Protein AF-K9XUN2-F1 (afdb_monomer)

Solvent-accessible surface area (backbone atoms only — not comparable to full-atom values): 3878 Å² total; per-residue (Å²): 136,86,84,84,80,84,81,85,79,81,83,81,66,55,72,69,58,45,50,53,51,51,51,52,54,49,54,51,52,50,45,52,52,50,44,59,73,72,50,56,93,87,68,79,54,65,69,61,52,46,71,70,40,45,82,66,65,77,110

Foldseek 3Di:
DDDDDDDDDDDPDDPVVVVVVVVVVVLVVVLVVVLVVQDDPPDPDPVVSCVRRVVPSVD

Radius of gyration: 17.53 Å; Cα contacts (8 Å, |Δi|>4): 11; chains: 1; bounding box: 32×44×35 Å

Mean predicted aligned error: 7.41 Å

pLDDT: mean 88.35, std 9.35, range [58.34, 96.38]

Organism: Stanieria cyanosphaera (strain ATCC 29371 / PCC 7437) (NCBI:txid111780)

Structure (mmCIF, N/CA/C/O backbone):
data_AF-K9XUN2-F1
#
_entry.id   AF-K9XUN2-F1
#
loop_
_atom_site.group_PDB
_atom_site.id
_atom_site.type_symbol
_atom_site.label_atom_id
_atom_site.label_alt_id
_atom_site.label_comp_id
_atom_site.label_asym_id
_atom_site.label_entity_id
_atom_site.label_seq_id
_atom_site.pdbx_PDB_ins_code
_atom_site.Cartn_x
_atom_site.Cartn_y
_atom_site.Cartn_z
_atom_site.occupancy
_atom_site.B_iso_or_equiv
_atom_site.auth_seq_id
_atom_site.auth_comp_id
_atom_site.auth_asym_id
_atom_site.auth_atom_id
_atom_site.pdbx_PDB_model_num
ATOM 1 N N . MET A 1 1 ? 10.811 35.759 -6.471 1.00 61.44 1 MET A N 1
ATOM 2 C CA . MET A 1 1 ? 9.860 34.634 -6.632 1.00 61.44 1 MET A CA 1
ATOM 3 C C . MET A 1 1 ? 10.658 33.374 -6.946 1.00 61.44 1 MET A C 1
ATOM 5 O O . MET A 1 1 ? 11.566 33.466 -7.760 1.00 61.44 1 MET A O 1
ATOM 9 N N . LYS A 1 2 ? 10.390 32.235 -6.289 1.00 68.44 2 LYS A N 1
ATOM 10 C CA . LYS A 1 2 ? 11.021 30.940 -6.615 1.00 68.44 2 LYS A CA 1
ATOM 11 C C . LYS A 1 2 ? 10.151 30.231 -7.654 1.00 68.44 2 LYS A C 1
ATOM 13 O O . LYS A 1 2 ? 9.008 29.905 -7.355 1.00 68.44 2 LYS A O 1
ATOM 18 N N . GLN A 1 3 ? 10.674 30.021 -8.857 1.00 72.56 3 GLN A N 1
ATOM 19 C CA . GLN A 1 3 ? 10.013 29.209 -9.876 1.00 72.56 3 GLN A CA 1
ATOM 20 C C . GLN A 1 3 ? 10.185 27.731 -9.508 1.00 72.56 3 GLN A C 1
ATOM 22 O O . GLN A 1 3 ? 11.311 27.247 -9.406 1.00 72.56 3 GLN A O 1
ATOM 27 N N . VAL A 1 4 ? 9.079 27.024 -9.270 1.00 77.56 4 VAL A N 1
ATOM 28 C CA . VAL A 1 4 ? 9.090 25.567 -9.087 1.00 77.56 4 VAL A CA 1
ATOM 29 C C . VAL A 1 4 ? 9.058 24.940 -10.477 1.00 77.56 4 VAL A C 1
ATOM 31 O O . VAL A 1 4 ? 8.068 25.065 -11.191 1.00 77.56 4 VAL A O 1
ATOM 34 N N . LEU A 1 5 ? 10.164 24.317 -10.883 1.00 76.44 5 LEU A N 1
ATOM 35 C CA . LEU A 1 5 ? 10.244 23.558 -12.127 1.00 76.44 5 LEU A CA 1
ATOM 36 C C . LEU A 1 5 ? 9.794 22.123 -11.849 1.00 76.44 5 LEU A C 1
ATOM 38 O O . LEU A 1 5 ? 10.457 21.392 -11.114 1.00 76.44 5 LEU A O 1
ATOM 42 N N . THR A 1 6 ? 8.665 21.721 -12.425 1.00 77.94 6 THR A N 1
ATOM 43 C CA . THR A 1 6 ? 8.217 20.328 -12.386 1.00 77.94 6 THR A CA 1
ATOM 44 C C . THR A 1 6 ? 8.995 19.546 -13.436 1.00 77.94 6 THR A C 1
ATOM 46 O O . THR A 1 6 ? 8.772 19.712 -14.633 1.00 77.94 6 THR A O 1
ATOM 49 N N . ILE A 1 7 ? 9.931 18.705 -12.998 1.00 70.50 7 ILE A N 1
ATOM 50 C CA . ILE A 1 7 ? 10.625 17.780 -13.894 1.00 70.50 7 ILE A CA 1
ATOM 51 C C . ILE A 1 7 ? 9.698 16.591 -14.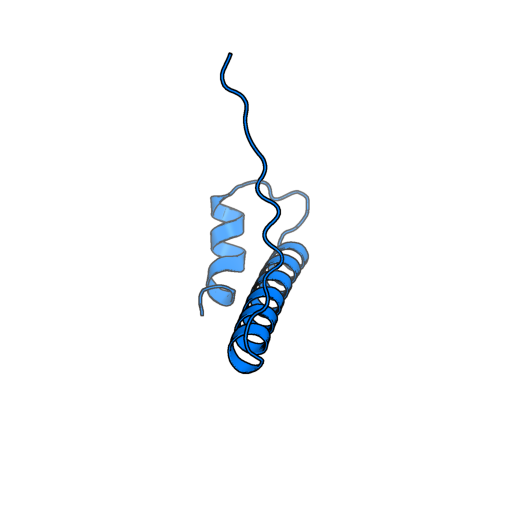143 1.00 70.50 7 ILE A C 1
ATOM 53 O O . ILE A 1 7 ? 9.384 15.832 -13.228 1.00 70.50 7 ILE A O 1
ATOM 57 N N . VAL A 1 8 ? 9.259 16.430 -15.390 1.00 70.88 8 VAL A N 1
ATOM 58 C CA . VAL A 1 8 ? 8.546 15.232 -15.840 1.00 70.88 8 VAL A CA 1
ATOM 59 C C . VAL A 1 8 ? 9.592 14.215 -16.289 1.00 70.88 8 VAL A C 1
ATOM 61 O O . VAL A 1 8 ? 10.083 14.271 -17.414 1.00 70.88 8 VAL A O 1
ATOM 64 N N . CYS A 1 9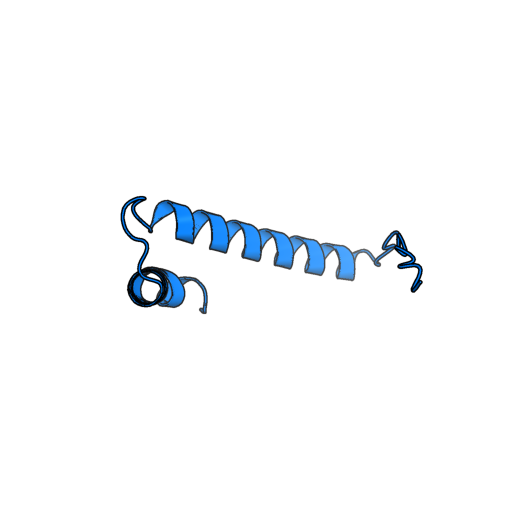 ? 9.971 13.299 -15.399 1.00 69.56 9 CYS A N 1
ATOM 65 C CA . CYS A 1 9 ? 10.833 12.174 -15.753 1.00 69.56 9 CYS A CA 1
ATOM 66 C C . CYS A 1 9 ? 9.974 11.016 -16.269 1.00 69.56 9 CYS A C 1
ATOM 68 O O . CYS A 1 9 ? 9.236 10.401 -15.500 1.00 69.56 9 CYS A O 1
ATOM 70 N N . GLN A 1 10 ? 10.093 10.682 -17.557 1.00 77.25 10 GLN A N 1
ATOM 71 C CA . GLN A 1 10 ? 9.587 9.405 -18.054 1.00 77.25 10 GLN A CA 1
ATOM 72 C C . GLN A 1 10 ? 10.548 8.306 -17.598 1.00 77.25 10 GLN A C 1
ATOM 74 O O . GLN A 1 10 ? 11.664 8.196 -18.108 1.00 77.25 10 GLN A O 1
ATOM 79 N N . LEU A 1 11 ? 10.123 7.506 -16.623 1.00 79.88 11 LEU A N 1
ATOM 80 C CA . LEU A 1 11 ? 10.887 6.342 -16.193 1.00 79.88 11 LEU A CA 1
ATOM 81 C C . LEU A 1 11 ? 10.951 5.342 -17.356 1.00 79.88 11 LEU A C 1
ATOM 83 O O . LEU A 1 11 ? 9.923 4.967 -17.920 1.00 79.88 11 LEU A O 1
ATOM 87 N N . LYS A 1 12 ? 12.165 4.914 -17.711 1.00 86.44 12 LYS A N 1
ATOM 88 C CA . LYS A 1 12 ? 12.424 3.795 -18.628 1.00 86.44 12 LYS A CA 1
ATOM 89 C C . LYS A 1 12 ? 13.133 2.683 -17.849 1.00 86.44 12 LYS A C 1
ATOM 91 O O . LYS A 1 12 ? 14.327 2.488 -18.054 1.00 86.44 12 LYS A O 1
ATOM 96 N N . PRO A 1 13 ? 12.449 2.053 -16.879 1.00 86.69 13 PRO A N 1
ATOM 97 C CA . PRO A 1 13 ? 13.047 0.978 -16.106 1.00 86.69 13 PRO A CA 1
ATOM 98 C C . PRO A 1 13 ? 13.298 -0.233 -17.004 1.00 86.69 13 PRO A C 1
ATOM 100 O O . PRO A 1 13 ? 12.534 -0.496 -17.938 1.00 86.69 13 PRO A O 1
ATOM 103 N N . ASP A 1 14 ? 14.341 -0.991 -16.683 1.00 93.12 14 ASP A N 1
ATOM 104 C CA . ASP A 1 14 ? 14.509 -2.333 -17.226 1.00 93.12 14 ASP A CA 1
ATOM 10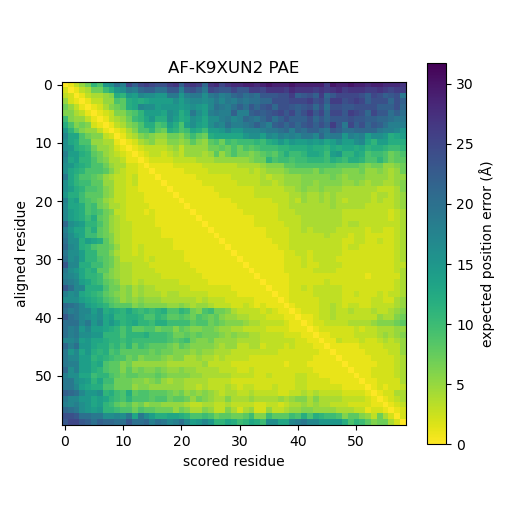5 C C . ASP A 1 14 ? 13.341 -3.227 -16.793 1.00 93.12 14 ASP A C 1
ATOM 107 O O . ASP A 1 14 ? 12.629 -2.934 -15.827 1.00 93.12 14 ASP A O 1
ATOM 111 N N . LYS A 1 15 ? 13.126 -4.328 -17.517 1.00 93.44 15 LYS A N 1
ATOM 112 C CA . LYS A 1 15 ? 11.962 -5.202 -17.313 1.00 93.44 15 LYS A CA 1
ATOM 113 C C . LYS A 1 15 ? 11.832 -5.684 -15.864 1.00 93.44 15 LYS A C 1
ATOM 115 O O . LYS A 1 15 ? 10.727 -5.656 -15.331 1.00 93.44 15 LYS A O 1
ATOM 120 N N . ASP A 1 16 ? 12.938 -6.076 -15.240 1.00 95.19 16 ASP A N 1
ATOM 121 C CA . ASP A 1 16 ? 12.939 -6.601 -13.871 1.00 95.19 16 ASP A CA 1
ATOM 122 C C . ASP A 1 16 ? 12.536 -5.510 -12.866 1.00 95.19 16 ASP A C 1
ATOM 124 O O . ASP A 1 16 ? 11.638 -5.702 -12.048 1.00 95.19 16 ASP A O 1
ATOM 128 N N . VAL A 1 17 ? 13.089 -4.304 -13.024 1.00 93.69 17 VAL A N 1
ATOM 129 C CA . VAL A 1 17 ? 12.738 -3.134 -12.203 1.00 93.69 17 VAL A CA 1
ATOM 130 C C . VAL A 1 17 ? 11.271 -2.738 -12.405 1.00 93.69 17 VAL A C 1
ATOM 132 O O . VAL A 1 17 ? 10.574 -2.403 -11.449 1.00 93.69 17 VAL A O 1
ATOM 135 N N . ALA A 1 18 ? 10.758 -2.803 -13.637 1.00 93.56 18 ALA A N 1
ATOM 136 C CA . ALA A 1 18 ? 9.349 -2.539 -13.918 1.00 93.56 18 ALA A CA 1
ATOM 137 C C . ALA A 1 18 ? 8.423 -3.538 -13.202 1.00 93.56 18 ALA A C 1
ATOM 139 O O . ALA A 1 18 ? 7.370 -3.149 -12.697 1.00 93.56 18 ALA A O 1
ATOM 140 N N . GLN A 1 19 ? 8.817 -4.813 -13.133 1.00 95.00 19 GLN A N 1
ATOM 141 C CA . GLN A 1 19 ? 8.057 -5.846 -12.429 1.00 95.00 19 GLN A CA 1
ATOM 142 C C . GLN A 1 19 ? 8.054 -5.627 -10.913 1.00 95.00 19 GLN A C 1
ATOM 144 O O . GLN A 1 19 ? 7.004 -5.781 -10.291 1.00 95.00 19 GLN A O 1
ATOM 149 N N . GLU A 1 20 ? 9.179 -5.222 -10.323 1.00 95.44 20 GLU A N 1
ATOM 150 C CA . GLU A 1 20 ? 9.255 -4.878 -8.897 1.00 95.44 20 GLU A CA 1
ATOM 151 C C . GLU A 1 20 ? 8.391 -3.660 -8.548 1.00 95.44 20 GLU A C 1
ATOM 153 O O . GLU A 1 20 ? 7.666 -3.673 -7.547 1.00 95.44 20 GLU A O 1
ATOM 158 N N . ILE A 1 21 ? 8.411 -2.627 -9.398 1.00 94.31 21 ILE A N 1
ATOM 159 C CA . ILE A 1 21 ? 7.544 -1.451 -9.252 1.00 94.31 21 ILE A CA 1
ATOM 160 C C . ILE A 1 21 ? 6.077 -1.885 -9.293 1.00 94.31 21 ILE A C 1
ATOM 162 O O . ILE A 1 21 ? 5.310 -1.544 -8.396 1.00 94.31 21 ILE A O 1
ATOM 166 N N . GLU A 1 22 ? 5.687 -2.670 -10.295 1.00 94.94 22 GLU A N 1
ATOM 167 C CA . GLU A 1 22 ? 4.314 -3.152 -10.452 1.00 94.94 22 GLU A CA 1
ATOM 168 C C . GLU A 1 22 ? 3.860 -3.997 -9.251 1.00 94.94 22 GLU A C 1
ATOM 170 O O . GLU A 1 22 ? 2.749 -3.821 -8.749 1.00 94.94 22 GLU A O 1
ATOM 175 N N . ALA A 1 23 ? 4.716 -4.896 -8.758 1.00 95.88 23 ALA A N 1
ATOM 176 C CA . ALA A 1 23 ? 4.436 -5.706 -7.576 1.00 95.88 23 ALA A CA 1
ATOM 177 C C . ALA A 1 23 ? 4.238 -4.833 -6.327 1.00 95.88 23 ALA A C 1
ATOM 179 O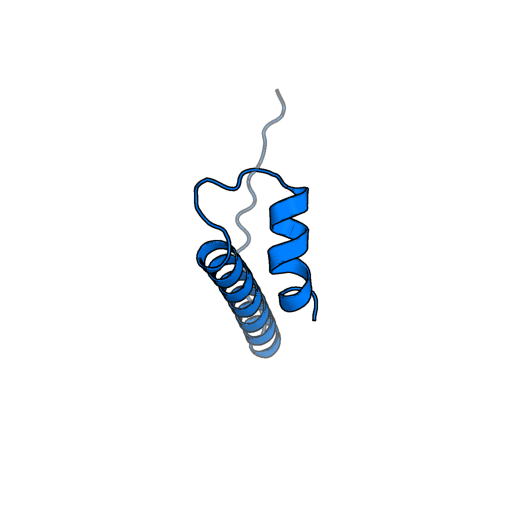 O . ALA A 1 23 ? 3.274 -5.024 -5.584 1.00 95.88 23 ALA A O 1
ATOM 180 N N . THR A 1 24 ? 5.099 -3.831 -6.141 1.00 95.56 24 THR A N 1
ATOM 181 C CA . THR A 1 24 ? 5.012 -2.876 -5.029 1.00 95.56 24 THR A CA 1
ATOM 182 C C . THR A 1 24 ? 3.720 -2.061 -5.094 1.00 95.56 24 THR A C 1
ATOM 184 O O . THR A 1 24 ? 3.012 -1.933 -4.095 1.00 95.56 24 THR A O 1
ATOM 187 N N . LEU A 1 25 ? 3.369 -1.544 -6.275 1.00 95.38 25 LEU A N 1
ATOM 188 C CA . LEU A 1 25 ? 2.145 -0.768 -6.481 1.00 95.38 25 LEU A CA 1
ATOM 189 C C . LEU A 1 25 ? 0.890 -1.615 -6.251 1.00 95.38 25 LEU A C 1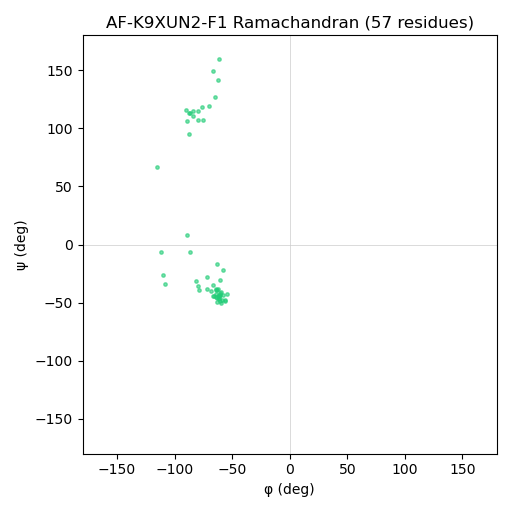
ATOM 191 O O . LEU A 1 25 ? -0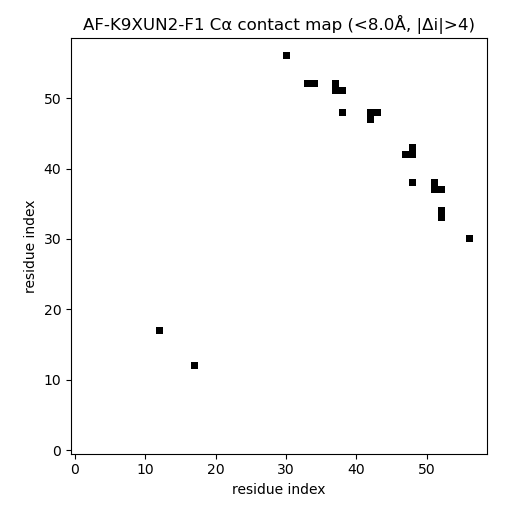.063 -1.138 -5.633 1.00 95.38 25 LEU A O 1
ATOM 195 N N . LYS A 1 26 ? 0.896 -2.880 -6.686 1.00 96.38 26 LYS A N 1
ATOM 196 C CA . LYS A 1 26 ? -0.189 -3.825 -6.403 1.00 96.38 26 LYS A CA 1
ATOM 197 C C . LYS A 1 26 ? -0.324 -4.098 -4.913 1.00 96.38 26 LYS A C 1
ATOM 199 O O . LYS A 1 26 ? -1.429 -3.987 -4.393 1.00 96.38 26 LYS A O 1
ATOM 204 N N . ALA A 1 27 ? 0.771 -4.409 -4.219 1.00 94.25 27 ALA A N 1
ATOM 205 C CA . ALA A 1 27 ? 0.751 -4.644 -2.776 1.00 94.25 27 ALA A CA 1
ATOM 206 C C . ALA A 1 27 ? 0.204 -3.425 -2.015 1.00 94.25 27 ALA A C 1
ATOM 208 O O . ALA A 1 27 ? -0.665 -3.566 -1.155 1.00 94.25 27 ALA A O 1
ATOM 209 N N . PHE A 1 28 ? 0.630 -2.219 -2.400 1.00 94.19 28 PHE A N 1
ATOM 210 C CA . PHE A 1 28 ? 0.107 -0.971 -1.848 1.00 94.19 28 PHE A CA 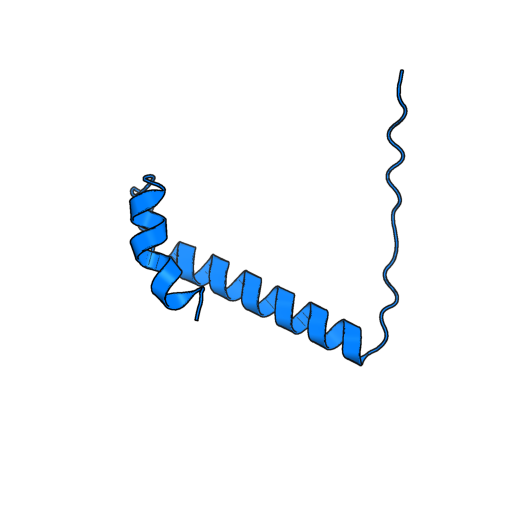1
ATOM 211 C C . PHE A 1 28 ? -1.400 -0.810 -2.096 1.00 94.19 28 PHE A C 1
ATOM 213 O O . PHE A 1 28 ? -2.155 -0.550 -1.160 1.00 94.19 28 PHE A O 1
ATOM 220 N N . ALA A 1 29 ? -1.860 -1.013 -3.335 1.00 95.38 29 ALA A N 1
ATOM 221 C CA . ALA A 1 29 ? -3.279 -0.929 -3.671 1.00 95.38 29 ALA A CA 1
ATOM 222 C C . ALA A 1 29 ? -4.118 -1.954 -2.890 1.00 95.38 29 ALA A C 1
ATOM 224 O O . ALA A 1 29 ? -5.184 -1.615 -2.377 1.00 95.38 29 ALA A O 1
ATOM 225 N N . HIS A 1 30 ? -3.624 -3.186 -2.743 1.00 95.38 30 HIS A N 1
ATOM 226 C CA . HIS A 1 30 ? -4.271 -4.216 -1.933 1.00 95.38 30 HIS A CA 1
ATOM 227 C C . HIS A 1 30 ? -4.374 -3.810 -0.462 1.00 95.38 30 HIS A C 1
ATOM 229 O O . HIS A 1 30 ? -5.450 -3.937 0.116 1.00 95.38 30 HIS A O 1
ATOM 235 N N . ALA A 1 31 ? -3.308 -3.262 0.127 1.00 93.38 31 ALA A N 1
ATOM 236 C CA . ALA A 1 31 ? -3.329 -2.768 1.502 1.00 93.38 31 ALA A CA 1
ATOM 237 C C . ALA A 1 31 ? -4.346 -1.628 1.695 1.00 93.38 31 ALA A C 1
ATOM 239 O O . ALA A 1 31 ? -5.106 -1.636 2.666 1.00 93.38 31 ALA A O 1
ATOM 240 N N . CYS A 1 32 ? -4.412 -0.675 0.758 1.00 93.69 32 CYS A N 1
ATOM 241 C CA . CYS A 1 32 ? -5.411 0.396 0.784 1.00 93.69 32 CYS A CA 1
ATOM 242 C C . CYS A 1 32 ? -6.843 -0.146 0.690 1.00 93.69 32 CYS A C 1
ATOM 244 O O . CYS A 1 32 ? -7.707 0.269 1.462 1.00 93.69 32 CYS A O 1
ATOM 246 N N . ASN A 1 33 ? -7.093 -1.078 -0.232 1.00 95.50 33 ASN A N 1
ATOM 247 C CA . ASN A 1 33 ? -8.414 -1.679 -0.404 1.00 95.50 33 ASN A CA 1
ATOM 248 C C . ASN A 1 33 ? -8.830 -2.472 0.835 1.00 95.50 33 ASN A C 1
ATOM 250 O O . ASN A 1 33 ? -9.928 -2.266 1.341 1.00 95.50 33 ASN A O 1
ATOM 254 N N . TYR A 1 34 ? -7.926 -3.283 1.386 1.00 94.69 34 TYR A N 1
ATOM 255 C CA . TYR A 1 34 ? -8.163 -4.004 2.632 1.00 94.69 34 TYR A CA 1
ATOM 256 C C . TYR A 1 34 ? -8.531 -3.052 3.774 1.00 94.69 34 TYR A C 1
ATOM 258 O O . TYR A 1 34 ? -9.532 -3.259 4.457 1.00 94.69 34 TYR A O 1
ATOM 266 N N . ALA A 1 35 ? -7.769 -1.971 3.966 1.00 92.56 35 ALA A N 1
ATOM 267 C CA . ALA A 1 35 ? -8.073 -1.006 5.015 1.00 92.56 35 ALA A CA 1
ATOM 268 C C . ALA A 1 35 ? -9.468 -0.381 4.836 1.00 92.56 35 ALA A C 1
ATOM 270 O O . ALA A 1 35 ? -10.206 -0.249 5.812 1.00 92.56 35 ALA A O 1
ATOM 271 N N . ASN A 1 36 ? -9.853 -0.053 3.600 1.00 91.81 36 ASN A N 1
ATOM 272 C CA . ASN A 1 36 ? -11.179 0.486 3.290 1.00 91.81 36 ASN A CA 1
ATOM 273 C C . ASN A 1 36 ? -12.310 -0.527 3.531 1.00 91.81 36 ASN A C 1
ATOM 275 O O . ASN A 1 36 ? -13.396 -0.130 3.941 1.00 91.81 36 ASN A O 1
ATOM 279 N N . GLU A 1 37 ? -12.072 -1.817 3.291 1.00 93.62 37 GLU A N 1
ATOM 280 C CA . GLU A 1 37 ? -13.046 -2.883 3.551 1.00 93.62 37 GLU A CA 1
ATOM 281 C C . GLU A 1 37 ? -13.236 -3.144 5.051 1.00 93.62 37 GLU A C 1
ATOM 283 O O . GLU A 1 37 ? -14.357 -3.380 5.502 1.00 93.62 37 GLU A O 1
ATOM 288 N N . GLN A 1 38 ? -12.158 -3.090 5.838 1.00 93.25 38 GLN A N 1
ATOM 289 C CA . GLN A 1 38 ? -12.220 -3.371 7.274 1.00 93.25 38 GLN A CA 1
ATOM 290 C C . GLN A 1 38 ? -12.740 -2.184 8.096 1.00 93.25 38 GLN A C 1
ATOM 292 O O . GLN A 1 38 ? -13.431 -2.368 9.103 1.00 93.25 38 GLN A O 1
ATOM 297 N N . VAL A 1 39 ? -12.410 -0.951 7.705 1.00 92.88 39 VAL A N 1
ATOM 298 C CA . VAL A 1 39 ? -12.754 0.247 8.478 1.00 92.88 39 VAL A CA 1
ATOM 299 C C . VAL A 1 39 ? -14.173 0.705 8.148 1.00 92.88 39 VAL A C 1
ATOM 301 O O . VAL A 1 39 ? -14.468 1.174 7.052 1.00 92.88 39 VAL A O 1
ATOM 304 N N . LYS A 1 40 ? -15.069 0.647 9.140 1.00 90.88 40 LYS A N 1
ATOM 305 C CA . LYS A 1 40 ? -16.416 1.220 9.004 1.00 90.88 40 LYS A CA 1
ATOM 306 C C . LYS A 1 40 ? -16.331 2.744 8.794 1.00 90.88 40 LYS A C 1
ATOM 308 O O . LYS A 1 40 ? -15.560 3.390 9.504 1.00 90.88 40 LYS A O 1
ATOM 313 N N . PRO A 1 41 ? -17.182 3.354 7.943 1.00 90.88 41 PRO A N 1
ATOM 314 C CA . PRO A 1 41 ? -17.106 4.787 7.617 1.00 90.88 41 PRO A CA 1
ATOM 315 C C . PRO A 1 41 ? -17.210 5.751 8.809 1.00 90.88 41 PRO A C 1
ATOM 317 O O . PRO A 1 41 ? -16.793 6.901 8.723 1.00 90.88 41 PRO A O 1
ATOM 320 N N . ASN A 1 42 ? -17.786 5.303 9.926 1.00 92.69 42 ASN A N 1
ATOM 321 C CA . ASN A 1 42 ? -17.933 6.095 11.146 1.00 92.69 42 ASN A CA 1
ATOM 322 C C . ASN A 1 42 ? -16.711 6.029 12.083 1.00 92.69 42 ASN A C 1
ATOM 324 O O . ASN A 1 42 ? -16.676 6.746 13.082 1.00 92.69 42 ASN A O 1
ATOM 328 N N . ILE A 1 43 ? -15.719 5.184 11.791 1.00 90.62 43 ILE A N 1
ATOM 329 C CA . ILE A 1 43 ? -14.479 5.086 12.559 1.00 90.62 43 ILE A CA 1
ATOM 330 C C . ILE A 1 43 ? -13.472 6.075 11.969 1.00 90.62 43 ILE A C 1
ATOM 332 O O . ILE A 1 43 ? -12.897 5.843 10.913 1.00 90.62 43 ILE A O 1
ATOM 336 N N . THR A 1 44 ? -13.228 7.174 12.680 1.00 92.38 44 THR A N 1
ATOM 337 C CA . THR A 1 44 ? -12.268 8.222 12.276 1.00 92.38 44 THR A CA 1
ATOM 338 C C . THR A 1 44 ? -11.035 8.292 13.184 1.00 92.38 44 THR A C 1
ATOM 340 O O . THR A 1 44 ? -10.079 9.019 12.906 1.00 92.38 44 THR A O 1
ATOM 343 N N . SER A 1 45 ? -11.031 7.521 14.276 1.00 94.88 45 SER A N 1
ATOM 344 C CA . SER A 1 45 ? -9.914 7.437 15.218 1.00 94.88 45 SER A CA 1
ATOM 345 C C . SER A 1 45 ? -8.718 6.724 14.586 1.00 94.88 45 SER A C 1
ATOM 347 O O . SER A 1 45 ? -8.786 5.538 14.261 1.00 94.88 45 SER A O 1
ATOM 349 N N . LYS A 1 46 ? -7.589 7.435 14.481 1.00 92.25 46 LYS A N 1
ATOM 350 C CA . LYS A 1 46 ? -6.335 6.908 13.916 1.00 92.25 46 LYS A CA 1
ATOM 351 C C . LYS A 1 46 ? -5.864 5.642 14.630 1.00 92.25 46 LYS A C 1
ATOM 353 O O . LYS A 1 46 ? -5.553 4.658 13.973 1.00 92.25 46 LYS A O 1
ATOM 358 N N . THR A 1 47 ? -5.849 5.650 15.962 1.00 94.06 47 THR A N 1
ATOM 359 C CA . THR A 1 47 ? -5.390 4.507 16.766 1.00 94.06 47 THR A CA 1
ATOM 360 C C . THR A 1 47 ? -6.284 3.287 16.568 1.00 94.06 47 THR A C 1
ATOM 362 O O . THR A 1 47 ? -5.793 2.168 16.467 1.00 94.06 47 THR A O 1
ATOM 365 N N . THR A 1 48 ? -7.597 3.496 16.452 1.00 91.75 48 THR A N 1
ATOM 366 C CA . THR A 1 48 ? -8.553 2.412 16.195 1.00 91.75 48 THR A CA 1
ATOM 367 C C . THR A 1 48 ? -8.333 1.796 14.817 1.00 91.75 48 THR A C 1
ATOM 369 O O . THR A 1 48 ? -8.300 0.576 14.701 1.00 91.75 48 THR A O 1
ATOM 372 N N . ILE A 1 49 ? -8.135 2.628 13.790 1.00 93.12 49 ILE A N 1
ATOM 373 C CA . ILE A 1 49 ? -7.841 2.164 12.429 1.00 93.12 49 ILE A CA 1
ATOM 374 C C . ILE A 1 49 ? -6.531 1.370 12.405 1.00 93.12 49 ILE A C 1
ATOM 376 O O . ILE A 1 49 ? -6.502 0.266 11.875 1.00 93.12 49 ILE A O 1
ATOM 380 N N . GLN A 1 50 ? -5.468 1.888 13.028 1.00 91.31 50 GLN A N 1
ATOM 381 C CA . GLN A 1 50 ? -4.167 1.214 13.086 1.00 91.31 50 GLN A CA 1
ATOM 382 C C . GLN A 1 50 ? -4.263 -0.164 13.744 1.00 91.31 50 GLN A C 1
ATOM 384 O O . GLN A 1 50 ? -3.794 -1.141 13.169 1.00 91.31 50 GLN A O 1
ATOM 389 N N . ASN A 1 51 ? -4.929 -0.260 14.898 1.00 91.56 51 ASN A N 1
ATOM 390 C CA . ASN A 1 51 ? -5.121 -1.536 15.592 1.00 91.56 51 ASN A CA 1
ATOM 391 C C . ASN A 1 51 ? -5.898 -2.560 14.754 1.00 91.56 51 ASN A C 1
ATOM 393 O O . ASN A 1 51 ? -5.670 -3.755 14.904 1.00 91.56 51 ASN A O 1
ATOM 397 N N . LEU A 1 52 ? -6.803 -2.099 13.887 1.00 91.88 52 LEU A N 1
ATOM 398 C CA . LEU A 1 52 ? -7.631 -2.964 13.053 1.00 91.88 52 LEU A CA 1
ATOM 399 C C . LEU A 1 52 ? -6.879 -3.505 11.830 1.00 91.88 52 LEU A C 1
ATOM 401 O O . LEU A 1 52 ? -7.076 -4.656 11.459 1.00 91.88 52 LEU A O 1
ATOM 405 N N . VAL A 1 53 ? -6.040 -2.683 11.189 1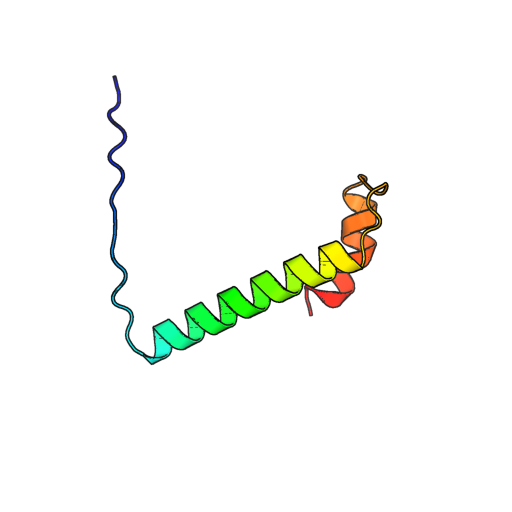.00 93.12 53 VAL A N 1
ATOM 406 C CA . VAL A 1 53 ? -5.499 -3.007 9.855 1.00 93.12 53 VAL A CA 1
ATOM 407 C C . VAL A 1 53 ? -4.003 -3.336 9.853 1.00 93.12 53 VAL A C 1
ATOM 409 O O . VAL A 1 53 ? -3.550 -4.091 8.994 1.00 93.12 53 VAL A O 1
ATOM 412 N N . TYR A 1 54 ? -3.212 -2.833 10.811 1.00 91.44 54 TYR A N 1
ATOM 413 C CA . TYR A 1 54 ? -1.748 -2.993 10.773 1.00 91.44 54 TYR A CA 1
ATOM 414 C C . TYR A 1 54 ? -1.284 -4.416 11.071 1.00 91.44 54 TYR A C 1
ATOM 416 O O . TYR A 1 54 ? -0.254 -4.824 10.548 1.00 91.44 54 TYR A O 1
ATOM 424 N N . GLN A 1 55 ? -2.050 -5.193 11.841 1.00 87.94 55 GLN A N 1
ATOM 425 C CA . GLN A 1 55 ? -1.749 -6.612 12.066 1.00 87.94 55 GLN A CA 1
ATOM 426 C C . GLN A 1 55 ? -1.814 -7.449 10.781 1.00 87.94 55 GLN A C 1
ATOM 428 O O . GLN A 1 55 ? -1.308 -8.561 10.759 1.00 87.94 55 GLN A O 1
ATOM 433 N N . THR A 1 56 ? -2.437 -6.941 9.718 1.00 88.94 56 THR A N 1
ATOM 434 C CA . THR A 1 56 ? -2.534 -7.637 8.428 1.00 88.94 56 THR A CA 1
ATOM 435 C C . THR A 1 56 ? -1.660 -6.988 7.361 1.00 88.94 56 THR A C 1
ATOM 437 O O . THR A 1 56 ? -1.132 -7.690 6.516 1.00 88.94 56 THR A O 1
ATOM 440 N N . ILE A 1 57 ? -1.491 -5.661 7.392 1.00 90.12 57 ILE A N 1
ATOM 441 C CA . ILE A 1 57 ? -0.725 -4.925 6.370 1.00 90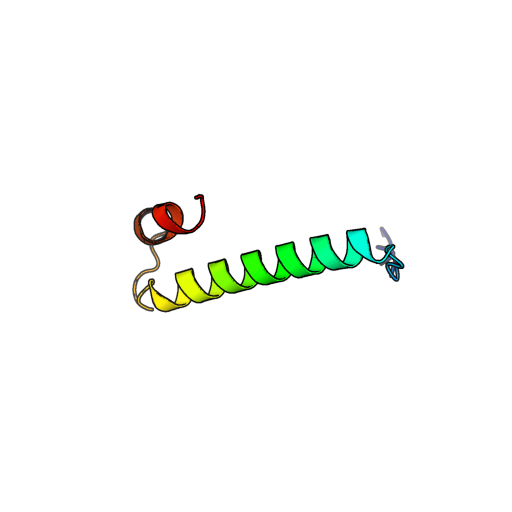.12 57 ILE A CA 1
ATOM 442 C C . ILE A 1 57 ? 0.796 -4.971 6.615 1.00 90.12 57 ILE A C 1
ATOM 444 O O . ILE A 1 57 ? 1.557 -4.917 5.656 1.00 90.12 57 ILE A O 1
ATOM 448 N N . ASN A 1 58 ? 1.255 -5.044 7.871 1.00 76.69 58 ASN A N 1
ATOM 449 C CA . ASN A 1 58 ? 2.692 -5.026 8.203 1.00 76.69 58 ASN A CA 1
ATOM 450 C C . ASN A 1 58 ? 3.361 -6.419 8.234 1.00 76.69 58 ASN A C 1
ATOM 452 O O . ASN A 1 58 ? 4.508 -6.513 8.674 1.00 76.69 58 ASN A O 1
ATOM 456 N N . HIS A 1 59 ? 2.668 -7.481 7.815 1.00 58.34 59 HIS A N 1
ATOM 457 C CA . HIS A 1 59 ? 3.189 -8.852 7.730 1.00 58.34 59 HIS A CA 1
ATOM 458 C C . HIS A 1 59 ? 3.266 -9.312 6.276 1.00 58.34 59 HIS A C 1
ATOM 460 O O . HIS A 1 59 ? 4.224 -10.056 5.970 1.00 58.34 59 HIS A O 1
#

Sequence (59 aa):
MKQVLTIVCQLKPDKDVAQEIEATLKAFAHACNYANEQVKPNITSKTTIQNLVYQTINH

Secondary structure (DSSP, 8-state):
--------------HHHHHHHHHHHHHHHHHHHHHHHHS-TT---HHHHHHHHHHHH--